Protein AF-A0A528UZG1-F1 (afdb_monomer_lite)

Secondary structure (DSSP, 8-state):
---SS--PPP-STTTHHHHHHHHHH-GGGGGT-------------TTSS-EEEEPTT-TT-EEEE--TTHHHHHHHH-

Structure (mmCIF, N/CA/C/O backbone):
data_AF-A0A528UZG1-F1
#
_entry.id   AF-A0A528UZG1-F1
#
loop_
_atom_site.group_PDB
_atom_site.id
_atom_site.type_symbol
_atom_site.label_atom_id
_atom_site.label_alt_id
_atom_site.label_comp_id
_atom_site.label_asym_id
_atom_site.label_entity_id
_atom_site.label_seq_id
_atom_site.pdbx_PDB_ins_code
_atom_site.Cartn_x
_atom_site.Cartn_y
_atom_site.Cartn_z
_atom_site.occupancy
_atom_site.B_iso_or_equiv
_atom_site.auth_seq_id
_atom_site.auth_comp_id
_atom_site.auth_asym_id
_atom_site.auth_atom_id
_atom_site.pdbx_PDB_model_num
ATOM 1 N N . TRP A 1 1 ? -13.220 13.344 -14.546 1.00 53.28 1 TRP A N 1
ATOM 2 C CA . TRP A 1 1 ? -13.150 12.317 -13.488 1.00 53.28 1 TRP A CA 1
ATOM 3 C C . TRP A 1 1 ? -13.136 13.086 -12.177 1.00 53.28 1 TRP A C 1
ATOM 5 O O . TRP A 1 1 ? -12.356 14.026 -12.106 1.00 53.28 1 TRP A O 1
ATOM 15 N N . ASN A 1 2 ? -14.034 12.793 -11.230 1.00 74.12 2 ASN A N 1
ATOM 16 C CA . ASN A 1 2 ? -14.225 13.629 -10.025 1.00 74.12 2 ASN A CA 1
ATOM 17 C C . ASN A 1 2 ? -13.611 13.018 -8.754 1.00 74.12 2 ASN A C 1
ATOM 19 O O . ASN A 1 2 ? -13.475 13.709 -7.754 1.00 74.12 2 ASN A O 1
ATOM 23 N N . PHE A 1 3 ? -13.180 11.757 -8.823 1.00 79.38 3 PHE A N 1
ATOM 24 C CA . PHE A 1 3 ? -12.579 11.047 -7.703 1.00 79.38 3 PHE A CA 1
ATOM 25 C C . PHE A 1 3 ? -11.090 11.402 -7.577 1.00 79.38 3 PHE A C 1
ATOM 27 O O . PHE A 1 3 ? -10.306 11.139 -8.488 1.00 79.38 3 PHE A O 1
ATOM 34 N N . GLY A 1 4 ? -10.696 12.022 -6.463 1.00 78.88 4 GLY A N 1
ATOM 35 C CA . GLY A 1 4 ? -9.300 12.425 -6.222 1.00 78.88 4 GLY A CA 1
ATOM 36 C C . GLY A 1 4 ? -8.947 12.634 -4.750 1.00 78.88 4 GLY A C 1
ATOM 37 O O . GLY A 1 4 ? -7.898 12.182 -4.303 1.00 78.88 4 GLY A O 1
ATOM 38 N N . HIS A 1 5 ? -9.849 13.250 -3.982 1.00 83.69 5 HIS A N 1
ATOM 39 C CA . HIS A 1 5 ? -9.732 13.406 -2.522 1.00 83.69 5 HIS A CA 1
ATOM 40 C C . HIS A 1 5 ? -10.873 12.712 -1.760 1.00 83.69 5 HIS A C 1
ATOM 42 O O . HIS A 1 5 ? -11.095 12.976 -0.581 1.00 83.69 5 HIS A O 1
ATOM 48 N N . GLU A 1 6 ? -11.614 11.848 -2.447 1.00 91.94 6 GLU A N 1
ATOM 49 C CA . GLU A 1 6 ? -12.788 11.154 -1.926 1.00 91.94 6 GLU A CA 1
ATOM 50 C C . GLU A 1 6 ? -12.393 9.776 -1.372 1.00 91.94 6 GLU A C 1
ATOM 52 O O . GLU A 1 6 ? -11.395 9.179 -1.783 1.00 91.94 6 GLU A O 1
ATOM 57 N N . LEU A 1 7 ? -13.187 9.268 -0.431 1.00 94.44 7 LEU A N 1
ATOM 58 C CA . LEU A 1 7 ? -13.099 7.896 0.063 1.00 94.44 7 LEU A CA 1
ATOM 59 C C . LEU A 1 7 ? -14.293 7.099 -0.456 1.00 94.44 7 LEU A C 1
ATOM 61 O O . LEU A 1 7 ? -15.319 7.662 -0.830 1.00 94.44 7 LEU A O 1
ATOM 65 N N . LEU A 1 8 ? -14.147 5.780 -0.475 1.00 93.69 8 LEU A N 1
ATOM 66 C CA . LEU A 1 8 ? -15.266 4.877 -0.693 1.00 93.69 8 LEU A CA 1
ATOM 67 C C . LEU A 1 8 ? -16.145 4.848 0.563 1.00 93.69 8 LEU A C 1
ATOM 69 O O . LEU A 1 8 ? -15.666 5.091 1.675 1.00 93.69 8 LEU A O 1
ATOM 73 N N . GLU A 1 9 ? -17.414 4.488 0.390 1.00 94.88 9 GLU A N 1
ATOM 74 C CA . GLU A 1 9 ? -18.316 4.284 1.522 1.00 94.88 9 GLU A CA 1
ATOM 75 C C . GLU A 1 9 ? -17.759 3.209 2.476 1.00 94.88 9 GLU A C 1
ATOM 77 O O . GLU A 1 9 ? -17.270 2.167 2.018 1.00 94.88 9 GLU A O 1
ATOM 82 N N . PRO A 1 10 ? -17.783 3.437 3.800 1.00 95.19 10 PRO A N 1
ATOM 83 C CA . PRO A 1 10 ? -17.414 2.424 4.778 1.00 95.19 10 PRO A CA 1
ATOM 84 C C . PRO A 1 10 ? -18.269 1.157 4.659 1.00 95.19 10 PRO A C 1
ATOM 86 O O . PRO A 1 10 ? -19.486 1.225 4.536 1.00 95.19 10 PRO A O 1
ATOM 89 N N . ASP A 1 11 ? -17.628 -0.004 4.781 1.00 95.50 11 ASP A N 1
ATOM 90 C CA . ASP A 1 11 ? -18.286 -1.314 4.796 1.00 95.50 11 ASP A CA 1
ATOM 91 C C . ASP A 1 11 ? -17.716 -2.136 5.958 1.00 95.50 11 ASP A C 1
ATOM 93 O O . ASP A 1 11 ? -16.700 -2.828 5.826 1.00 95.50 11 ASP A O 1
ATOM 97 N N . ILE A 1 12 ? -18.311 -1.947 7.141 1.00 95.62 12 ILE A N 1
ATOM 98 C CA . ILE A 1 12 ? -17.840 -2.561 8.388 1.00 95.62 12 ILE A CA 1
ATOM 99 C C . ILE A 1 12 ? -18.145 -4.056 8.437 1.00 95.62 12 ILE A C 1
ATOM 101 O O . ILE A 1 12 ? -17.307 -4.830 8.900 1.00 95.62 12 ILE A O 1
ATOM 105 N N . ASP A 1 13 ? -19.300 -4.469 7.919 1.00 96.69 13 ASP A N 1
ATOM 106 C CA . ASP A 1 13 ? -19.755 -5.857 7.978 1.00 96.69 13 ASP A CA 1
ATOM 107 C C . ASP A 1 13 ? -18.791 -6.777 7.222 1.00 96.69 13 ASP A C 1
ATOM 109 O O . ASP A 1 13 ? -18.447 -7.859 7.703 1.00 96.69 13 ASP A O 1
ATOM 113 N N . ARG A 1 14 ? -18.240 -6.303 6.097 1.00 96.81 14 ARG A N 1
ATOM 114 C CA . ARG A 1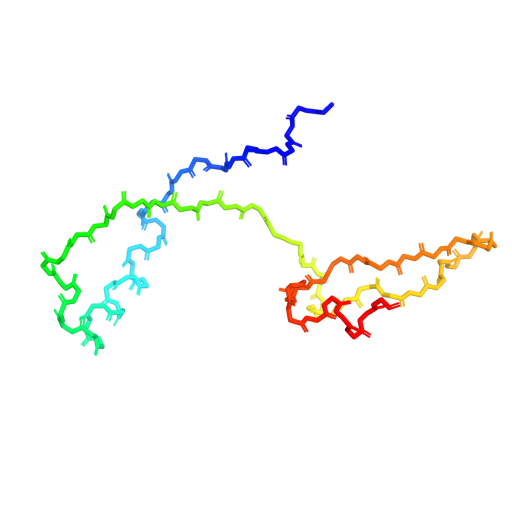 14 ? -17.215 -7.024 5.330 1.00 96.81 14 ARG A CA 1
ATOM 115 C C . ARG A 1 14 ? -15.932 -7.303 6.117 1.00 96.81 14 ARG A C 1
ATOM 117 O O . ARG A 1 14 ? -15.269 -8.304 5.847 1.00 96.81 14 ARG A O 1
ATOM 124 N N . ILE A 1 15 ? -15.552 -6.436 7.060 1.00 95.94 15 ILE A N 1
ATOM 125 C CA . ILE A 1 15 ? -14.306 -6.567 7.841 1.00 95.94 15 ILE A CA 1
ATOM 126 C C . ILE A 1 15 ? -14.528 -7.026 9.288 1.00 95.94 15 ILE A C 1
ATOM 128 O O . ILE A 1 15 ? -13.547 -7.271 9.995 1.00 95.94 15 ILE A O 1
ATOM 132 N N . ALA A 1 16 ? -15.779 -7.173 9.731 1.00 96.25 16 ALA A N 1
ATOM 133 C CA . ALA A 1 16 ? -16.121 -7.542 11.103 1.00 96.25 16 ALA A CA 1
ATOM 134 C C . ALA A 1 16 ? -15.415 -8.826 11.594 1.00 96.25 16 ALA A C 1
ATOM 136 O O . ALA A 1 16 ? -14.837 -8.782 12.683 1.00 96.25 16 ALA A O 1
ATOM 137 N N . PRO A 1 17 ? -15.303 -9.917 10.801 1.00 97.19 17 PRO A N 1
ATOM 138 C CA . PRO A 1 17 ? -14.581 -11.116 11.240 1.00 97.19 17 PRO A CA 1
ATOM 139 C C . PRO A 1 17 ? -13.098 -10.855 11.547 1.00 97.19 17 PRO A C 1
ATOM 141 O O . PRO A 1 17 ? -12.537 -11.412 12.492 1.00 97.19 17 PRO A O 1
ATOM 144 N N . SER A 1 18 ? -12.453 -9.974 10.778 1.00 96.62 18 SER A N 1
ATOM 145 C CA . SER A 1 18 ? -11.060 -9.571 11.004 1.00 96.62 18 SER A CA 1
ATOM 146 C C . SER A 1 18 ? -10.920 -8.699 12.255 1.00 96.62 18 SER A C 1
ATOM 148 O O . SER A 1 18 ? -9.956 -8.850 13.008 1.00 96.62 18 SER A O 1
ATOM 150 N N . LEU A 1 19 ? -11.892 -7.816 12.512 1.00 95.69 19 LEU A N 1
ATOM 151 C CA . LEU A 1 19 ? -11.931 -6.998 13.727 1.00 95.69 19 LEU A CA 1
ATOM 152 C C . LEU A 1 19 ? -12.086 -7.864 14.982 1.00 95.69 19 LEU A C 1
ATOM 154 O O . LEU A 1 19 ? -11.362 -7.656 15.953 1.00 95.69 19 LEU A O 1
ATOM 158 N N . GLU A 1 20 ? -12.943 -8.887 14.950 1.00 95.56 20 GLU A N 1
ATOM 159 C CA . GLU A 1 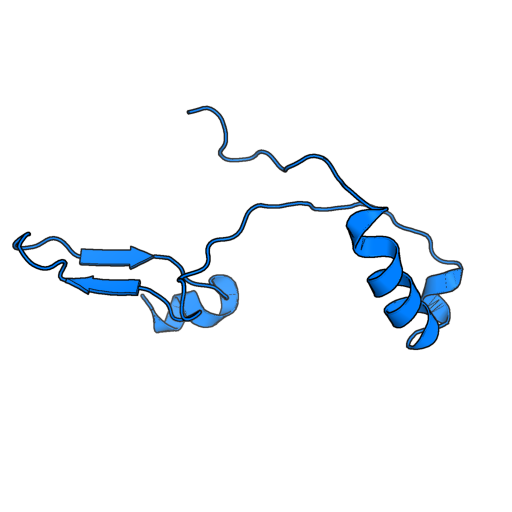20 ? -13.099 -9.836 16.059 1.00 95.56 20 GLU A CA 1
ATOM 160 C C . GLU A 1 20 ? -11.791 -10.558 16.399 1.00 95.56 20 GLU A C 1
ATOM 162 O O . GLU A 1 20 ? -11.457 -10.729 17.574 1.00 95.56 20 GLU A O 1
ATOM 167 N N . VAL A 1 21 ? -11.015 -10.960 15.383 1.00 96.88 21 VAL A N 1
ATOM 168 C CA . VAL A 1 21 ? -9.674 -11.528 15.590 1.00 96.88 21 VAL A CA 1
ATOM 169 C C . VAL A 1 21 ? -8.782 -10.517 16.309 1.00 96.88 21 VAL A C 1
ATOM 171 O O . VAL A 1 21 ? -8.134 -10.878 17.294 1.00 96.88 21 VAL A O 1
ATOM 174 N N . GLY A 1 22 ? -8.770 -9.257 15.865 1.00 95.81 22 GLY A N 1
ATOM 175 C CA . GLY A 1 22 ? -8.004 -8.182 16.498 1.00 95.81 22 GLY A CA 1
ATOM 176 C C . GLY A 1 22 ? -8.399 -7.946 17.959 1.00 95.81 22 GLY A C 1
ATOM 177 O O . GLY A 1 22 ? -7.529 -7.864 18.823 1.00 95.81 22 GLY A O 1
ATOM 178 N N . PHE A 1 23 ? -9.696 -7.923 18.265 1.00 95.88 23 PHE A N 1
ATOM 179 C CA . PHE A 1 23 ? -10.204 -7.729 19.626 1.00 95.88 23 PHE A CA 1
ATOM 180 C C . PHE A 1 23 ? -9.887 -8.895 20.563 1.00 95.88 23 PHE A C 1
ATOM 182 O O . PHE A 1 23 ? -9.669 -8.675 21.753 1.00 95.88 23 PHE A O 1
ATOM 189 N N . ARG A 1 24 ? -9.830 -10.133 20.054 1.00 96.62 24 ARG A N 1
ATOM 190 C CA . ARG A 1 24 ? -9.350 -11.282 20.840 1.00 96.62 24 ARG A CA 1
ATOM 191 C C . ARG A 1 24 ? -7.859 -11.177 21.161 1.00 96.62 24 ARG A C 1
ATOM 193 O O . ARG A 1 24 ? -7.463 -11.532 22.265 1.00 96.62 24 ARG A O 1
ATOM 200 N N . HIS A 1 25 ? -7.048 -10.687 20.221 1.00 97.31 25 HIS A N 1
ATOM 201 C CA . HIS A 1 25 ? -5.610 -10.482 20.441 1.00 97.31 25 HIS A CA 1
ATOM 202 C C . HIS A 1 25 ? -5.324 -9.304 21.377 1.00 97.31 25 HIS A C 1
ATOM 204 O O . HIS A 1 25 ? -4.393 -9.367 22.178 1.00 97.31 25 HIS A O 1
ATOM 210 N N . PHE A 1 26 ? -6.135 -8.248 21.305 1.00 96.44 26 PHE A N 1
ATOM 211 C CA . PHE A 1 26 ? -5.969 -7.023 22.082 1.00 96.44 26 PHE A CA 1
ATOM 212 C C . PHE A 1 26 ? -7.269 -6.674 22.829 1.00 96.44 26 PHE A C 1
ATOM 214 O O . PHE A 1 26 ? -8.031 -5.814 22.375 1.00 96.44 26 PHE A O 1
ATOM 221 N N . PRO A 1 27 ? -7.525 -7.295 24.000 1.00 94.69 27 PRO A N 1
ATOM 222 C CA . PRO A 1 27 ? -8.790 -7.146 24.728 1.00 94.69 27 PRO A CA 1
ATOM 223 C C . PRO A 1 27 ? -9.153 -5.705 25.099 1.00 94.69 27 PRO A C 1
ATOM 225 O O . PRO A 1 27 ? -10.331 -5.378 25.210 1.00 94.69 27 PRO A O 1
ATOM 228 N N . ALA A 1 28 ? -8.157 -4.823 25.240 1.00 94.81 28 ALA A N 1
ATOM 229 C CA . ALA A 1 28 ? -8.376 -3.401 25.503 1.00 94.81 28 ALA A CA 1
ATOM 230 C C . ALA A 1 28 ? -9.309 -2.739 24.471 1.00 94.81 28 ALA A C 1
ATOM 232 O O . ALA A 1 28 ? -10.080 -1.853 24.829 1.00 94.81 28 ALA A O 1
ATOM 233 N N . PHE A 1 29 ? -9.296 -3.195 23.213 1.00 95.19 29 PHE A N 1
ATOM 234 C CA . PHE A 1 29 ? -10.104 -2.601 22.148 1.00 95.19 29 PHE A CA 1
ATOM 235 C C . PHE A 1 29 ? -11.576 -3.030 22.150 1.00 95.19 29 PHE A C 1
ATOM 237 O O . PHE A 1 29 ? -12.377 -2.373 21.490 1.00 95.19 29 PHE A O 1
ATOM 244 N N . GLN A 1 30 ? -11.967 -4.051 22.922 1.00 93.38 30 GLN A N 1
ATOM 245 C CA . GLN A 1 30 ? -13.361 -4.523 22.979 1.00 93.38 30 GLN A CA 1
ATOM 246 C C . GLN A 1 30 ? -14.349 -3.442 23.439 1.00 93.38 30 GLN A C 1
ATOM 248 O O . GLN A 1 30 ? -15.497 -3.437 23.009 1.00 93.38 30 GLN A O 1
ATOM 253 N N . ASN A 1 31 ? -13.897 -2.515 24.288 1.00 94.00 31 ASN A N 1
ATOM 254 C CA . ASN A 1 31 ? -14.752 -1.498 24.910 1.00 94.00 31 ASN A CA 1
ATOM 255 C C . ASN A 1 31 ? -14.448 -0.067 24.433 1.00 94.00 31 ASN A C 1
ATOM 257 O O . ASN A 1 31 ? -15.092 0.877 24.878 1.00 94.00 31 ASN A O 1
ATOM 261 N N . THR A 1 32 ? -13.459 0.120 23.553 1.00 93.94 32 THR A N 1
ATOM 262 C CA . THR A 1 32 ? -13.024 1.454 23.095 1.00 93.94 32 THR A CA 1
ATOM 263 C C . THR A 1 32 ? -13.922 2.032 21.995 1.00 93.94 32 THR A C 1
ATOM 265 O O . THR A 1 32 ? -14.027 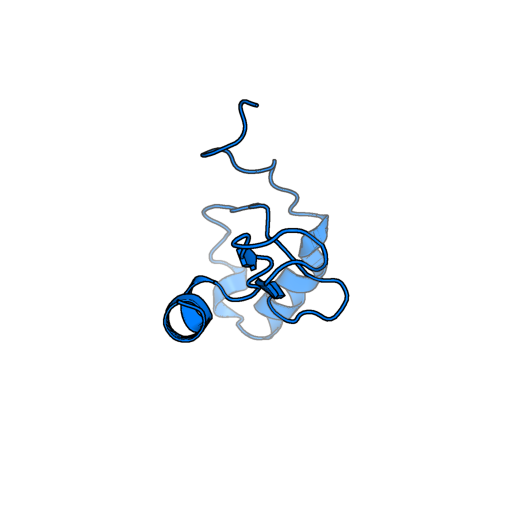3.252 21.877 1.00 93.94 32 THR A O 1
ATOM 268 N N . GLY A 1 33 ? -14.584 1.179 21.207 1.00 92.31 33 GL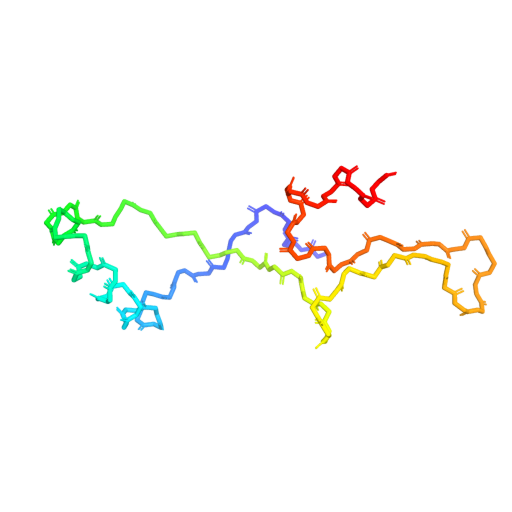Y A N 1
ATOM 269 C CA . GLY A 1 33 ? -15.375 1.596 20.045 1.00 92.31 33 GLY A CA 1
ATOM 270 C C . GLY A 1 33 ? -14.525 2.037 18.842 1.00 92.31 33 GLY A C 1
ATOM 271 O O . GLY A 1 33 ? -13.296 2.083 18.901 1.00 92.31 33 GLY A O 1
ATOM 272 N N . ILE A 1 34 ? -15.187 2.350 17.721 1.00 94.88 34 ILE A N 1
ATOM 273 C CA . ILE A 1 34 ? -14.552 2.774 16.461 1.00 94.88 34 ILE A CA 1
ATOM 274 C C . ILE A 1 34 ? -14.828 4.261 16.242 1.00 94.88 34 ILE A C 1
ATOM 276 O O . ILE A 1 34 ? -15.978 4.671 16.122 1.00 94.88 34 ILE A O 1
ATOM 280 N N . LYS A 1 35 ? -13.768 5.074 16.160 1.00 96.12 35 LYS A N 1
ATOM 281 C CA . LYS A 1 35 ? -13.892 6.522 15.926 1.00 96.12 35 LYS A CA 1
ATOM 282 C C . LYS A 1 35 ? -14.221 6.861 14.471 1.00 96.12 35 LYS A C 1
ATOM 284 O O . LYS A 1 35 ? -14.991 7.778 14.216 1.00 96.12 35 LYS A O 1
ATOM 289 N N . GLN A 1 36 ? -13.575 6.179 13.529 1.00 95.25 36 GLN A N 1
ATOM 290 C CA . GLN A 1 36 ? -13.651 6.491 12.104 1.00 95.25 36 GLN A CA 1
ATOM 291 C C . GLN A 1 36 ? -13.255 5.265 11.283 1.00 95.25 36 GLN A C 1
ATOM 293 O O . GLN A 1 36 ? -12.375 4.508 11.691 1.00 95.25 36 GLN A O 1
ATOM 298 N N . ILE A 1 37 ? -13.872 5.103 10.114 1.00 95.75 37 ILE A N 1
ATOM 299 C CA . ILE A 1 37 ? -13.514 4.077 9.133 1.00 95.75 37 ILE A CA 1
ATOM 300 C C . ILE A 1 37 ? -12.992 4.786 7.885 1.00 95.75 37 ILE A C 1
ATOM 302 O O . ILE A 1 37 ? -13.663 5.660 7.342 1.00 95.75 37 ILE A O 1
ATOM 306 N N . ILE A 1 38 ? -11.787 4.422 7.446 1.00 95.00 38 ILE A N 1
ATOM 307 C CA . ILE A 1 38 ? -11.171 4.923 6.215 1.00 95.00 38 ILE A CA 1
ATOM 308 C C . ILE A 1 38 ? -11.184 3.799 5.187 1.00 95.00 38 ILE A C 1
ATOM 310 O O . ILE A 1 38 ? -10.432 2.836 5.318 1.00 95.00 38 ILE A O 1
ATOM 314 N N . ASN A 1 39 ? -12.034 3.926 4.170 1.00 95.25 39 ASN A N 1
ATOM 315 C CA . ASN A 1 39 ? -12.083 2.998 3.045 1.00 95.25 39 ASN A CA 1
ATOM 316 C C . ASN A 1 39 ? -11.523 3.688 1.793 1.00 95.25 39 ASN A C 1
ATOM 318 O O . ASN A 1 39 ? -12.231 4.408 1.095 1.00 95.25 39 ASN A O 1
ATOM 322 N N . GLY A 1 40 ? -10.221 3.538 1.556 1.00 93.19 40 GLY A N 1
ATOM 323 C CA . GLY A 1 40 ? -9.528 4.150 0.420 1.00 93.19 40 GLY A CA 1
ATOM 324 C C . GLY A 1 40 ? -9.167 3.119 -0.652 1.00 93.19 40 GLY A C 1
ATOM 325 O O . GLY A 1 40 ? -8.826 1.985 -0.306 1.00 93.19 40 GLY A O 1
ATOM 326 N N . PRO A 1 41 ? -9.204 3.480 -1.946 1.00 91.56 41 PRO A N 1
ATOM 327 C CA . PRO A 1 41 ? -8.700 2.612 -2.997 1.00 91.56 41 PRO A CA 1
ATOM 328 C C . PRO A 1 41 ? -7.177 2.525 -2.952 1.00 91.56 41 PRO A C 1
ATOM 330 O O . PRO A 1 41 ? -6.481 3.437 -2.501 1.00 91.56 41 PRO A O 1
ATOM 333 N N . PHE A 1 42 ? -6.665 1.416 -3.468 1.00 90.75 42 PHE A N 1
ATOM 334 C CA . PHE A 1 42 ? -5.246 1.123 -3.454 1.00 90.75 42 PHE A CA 1
ATOM 335 C C . PHE A 1 42 ? -4.859 0.276 -4.673 1.00 90.75 42 PHE A C 1
ATOM 337 O O . PHE A 1 42 ? -5.648 -0.556 -5.122 1.00 90.75 42 PHE A O 1
ATOM 344 N N . THR A 1 43 ? -3.675 0.502 -5.246 1.00 91.38 43 THR A N 1
ATOM 345 C CA . THR A 1 43 ? -3.268 -0.131 -6.512 1.00 91.38 43 THR A CA 1
ATOM 346 C C . THR A 1 43 ? -2.440 -1.389 -6.290 1.00 91.38 43 THR A C 1
ATOM 348 O O . THR A 1 43 ? -1.460 -1.351 -5.550 1.00 91.38 43 THR A O 1
ATOM 351 N N . PHE A 1 44 ? -2.783 -2.459 -7.006 1.00 89.69 44 PHE A N 1
ATOM 352 C CA . PHE A 1 44 ? -2.078 -3.739 -6.984 1.00 89.69 44 PHE A CA 1
ATOM 353 C C . PHE A 1 44 ? -1.732 -4.170 -8.408 1.00 89.69 44 PHE A C 1
ATOM 355 O O . PHE A 1 44 ? -2.587 -4.122 -9.296 1.00 89.69 44 PHE A O 1
ATOM 362 N N . ALA A 1 45 ? -0.496 -4.618 -8.617 1.00 92.75 45 ALA A N 1
ATOM 363 C CA . ALA A 1 45 ? -0.157 -5.419 -9.786 1.00 92.75 45 ALA A CA 1
ATOM 364 C C . ALA A 1 45 ? -0.592 -6.882 -9.565 1.00 92.75 45 ALA A C 1
ATOM 366 O O . ALA A 1 45 ? -0.678 -7.317 -8.413 1.00 92.75 45 ALA A O 1
ATOM 367 N N . PRO A 1 46 ? -0.836 -7.668 -10.632 1.00 92.88 46 PRO A N 1
ATOM 368 C CA . PRO A 1 46 ? -1.249 -9.069 -10.506 1.00 92.88 46 PRO A CA 1
ATOM 369 C C . PRO A 1 46 ? -0.279 -9.961 -9.717 1.00 92.88 46 PRO A C 1
ATOM 371 O O . PRO A 1 46 ? -0.707 -10.946 -9.125 1.00 92.88 46 PRO A O 1
ATOM 374 N N . ASP A 1 47 ? 1.011 -9.625 -9.706 1.00 93.19 47 ASP A N 1
ATOM 375 C CA . ASP A 1 47 ? 2.064 -10.332 -8.969 1.00 93.19 47 ASP A CA 1
ATOM 376 C C . ASP A 1 47 ? 2.461 -9.630 -7.654 1.00 93.19 47 ASP A C 1
ATOM 378 O O . ASP A 1 47 ? 3.344 -10.103 -6.942 1.00 93.19 47 ASP A O 1
ATOM 382 N N . GLY A 1 48 ? 1.820 -8.502 -7.329 1.00 89.19 48 GLY A N 1
ATOM 383 C CA . GLY A 1 48 ? 2.097 -7.693 -6.142 1.00 89.19 48 GLY A CA 1
ATOM 384 C C . GLY A 1 48 ? 3.353 -6.816 -6.216 1.00 89.19 48 GLY A C 1
ATOM 385 O O . GLY A 1 48 ? 3.583 -6.035 -5.290 1.00 89.19 48 GLY A O 1
ATOM 386 N N . ASN A 1 49 ? 4.148 -6.893 -7.288 1.00 90.69 49 ASN A N 1
ATOM 387 C CA . ASN A 1 49 ? 5.351 -6.074 -7.445 1.00 90.69 49 ASN A CA 1
ATOM 388 C C . ASN A 1 49 ? 5.025 -4.707 -8.072 1.00 90.69 49 ASN A C 1
ATOM 390 O O . ASN A 1 49 ? 4.080 -4.589 -8.853 1.00 90.69 49 ASN A O 1
ATOM 394 N N . PRO A 1 50 ? 5.806 -3.651 -7.780 1.00 91.69 50 PRO A N 1
ATOM 395 C CA . PRO A 1 50 ? 5.652 -2.382 -8.478 1.00 91.69 50 PRO A CA 1
ATOM 396 C C . PRO A 1 50 ? 6.023 -2.529 -9.960 1.00 91.69 50 PRO A C 1
ATOM 398 O O . PRO A 1 50 ? 6.966 -3.232 -10.324 1.00 91.69 50 PRO A O 1
ATOM 401 N N . LEU A 1 51 ? 5.309 -1.809 -10.820 1.00 93.75 51 LEU A N 1
ATOM 402 C CA . LEU A 1 51 ? 5.598 -1.727 -12.247 1.00 93.75 51 LEU A CA 1
ATOM 403 C C . LEU A 1 51 ? 6.518 -0.532 -12.489 1.00 93.75 51 LEU A C 1
ATOM 405 O O . LEU A 1 51 ? 6.065 0.616 -12.511 1.00 93.75 51 LEU A O 1
ATOM 409 N N . VAL A 1 52 ? 7.811 -0.811 -12.653 1.00 95.25 52 VAL A N 1
ATOM 410 C CA . VAL A 1 52 ? 8.850 0.212 -12.815 1.00 95.25 52 VAL A CA 1
ATOM 411 C C . VAL A 1 52 ? 9.676 -0.077 -14.061 1.00 95.25 52 VAL A C 1
ATOM 413 O O . VAL A 1 52 ? 10.227 -1.168 -14.200 1.00 95.25 52 VAL A O 1
ATOM 416 N N . GLY A 1 53 ? 9.782 0.899 -14.963 1.00 96.06 53 GLY A N 1
ATOM 417 C CA . GLY A 1 53 ? 10.669 0.802 -16.124 1.00 96.06 53 GLY A CA 1
ATOM 418 C C . GLY A 1 53 ? 10.095 1.347 -17.434 1.00 96.06 53 GLY A C 1
ATOM 419 O O . GLY A 1 53 ? 9.030 1.973 -17.444 1.00 96.06 53 GLY A O 1
ATOM 420 N N . PRO A 1 54 ? 10.812 1.129 -18.553 1.00 97.25 54 PRO A N 1
ATOM 421 C CA . PRO A 1 54 ? 10.400 1.599 -19.866 1.00 97.25 54 PRO A CA 1
ATOM 422 C C . PRO A 1 54 ? 9.280 0.725 -20.432 1.00 97.25 54 PRO A C 1
ATOM 424 O O . PRO A 1 54 ? 9.303 -0.504 -20.321 1.00 97.25 54 PRO A O 1
ATOM 427 N N . VAL A 1 55 ? 8.318 1.346 -21.111 1.00 97.38 55 VAL A N 1
ATOM 428 C CA . VAL A 1 55 ? 7.231 0.604 -21.757 1.00 97.38 55 VAL A CA 1
ATOM 429 C C . VAL A 1 55 ? 7.649 0.162 -23.153 1.00 97.38 55 VAL A C 1
ATOM 431 O O . VAL A 1 55 ? 8.064 0.955 -24.002 1.00 97.38 55 VAL A O 1
ATOM 434 N N . ARG A 1 56 ? 7.504 -1.139 -23.414 1.00 97.19 56 ARG A N 1
ATOM 435 C CA . ARG A 1 56 ? 7.817 -1.738 -24.712 1.00 97.19 56 ARG A CA 1
ATOM 436 C C . ARG A 1 56 ? 7.028 -1.050 -25.832 1.00 97.19 56 ARG A C 1
ATOM 438 O O . ARG A 1 56 ? 5.806 -0.988 -25.786 1.00 97.19 56 ARG A O 1
ATOM 445 N N . GLY A 1 57 ? 7.738 -0.601 -26.868 1.00 97.38 57 GLY A N 1
ATOM 446 C CA . GLY A 1 57 ? 7.138 0.030 -28.049 1.00 97.38 57 GLY A CA 1
ATOM 447 C C . GLY A 1 57 ? 6.901 1.538 -27.933 1.00 97.38 57 GLY A C 1
ATOM 448 O O . GLY A 1 57 ? 6.456 2.133 -28.909 1.00 97.38 57 GLY A O 1
ATOM 449 N N . LEU A 1 58 ? 7.233 2.165 -26.797 1.00 97.50 58 LEU A N 1
ATOM 450 C CA . LEU A 1 58 ? 7.079 3.605 -26.576 1.00 97.50 58 LEU A CA 1
ATOM 451 C C . LEU A 1 58 ? 8.425 4.237 -26.171 1.00 97.50 58 LEU A C 1
ATOM 453 O O . LEU A 1 58 ? 8.762 4.278 -24.985 1.00 97.50 58 LEU A O 1
ATOM 457 N N . PRO A 1 59 ? 9.228 4.719 -27.140 1.00 96.56 59 PRO A N 1
ATOM 458 C CA . PRO A 1 59 ? 10.519 5.337 -26.853 1.00 96.56 59 PRO A CA 1
ATOM 459 C C . PRO A 1 59 ? 10.376 6.543 -25.918 1.00 96.56 59 PRO A C 1
ATOM 461 O O . PRO A 1 59 ? 9.577 7.441 -26.169 1.00 96.56 59 PRO A O 1
ATOM 464 N N . GLY A 1 60 ? 11.159 6.560 -24.838 1.00 97.00 60 GLY A N 1
ATOM 465 C CA . GLY A 1 60 ? 11.142 7.642 -23.850 1.00 97.00 60 GLY A CA 1
ATOM 466 C C . GLY A 1 60 ? 9.976 7.601 -22.854 1.00 97.00 60 GLY A C 1
ATOM 467 O O . GLY A 1 60 ? 9.908 8.481 -22.000 1.00 97.00 60 GLY A O 1
ATOM 468 N N . PHE A 1 61 ? 9.091 6.598 -22.910 1.00 97.88 61 PHE A N 1
ATOM 469 C CA . PHE A 1 61 ? 7.978 6.464 -21.967 1.00 97.88 61 PHE A CA 1
ATOM 470 C C . PHE A 1 61 ? 8.302 5.477 -20.837 1.00 97.88 61 PHE A C 1
ATOM 472 O O . PHE A 1 61 ? 8.616 4.309 -21.084 1.00 97.88 61 PHE A O 1
ATOM 479 N N . TRP A 1 62 ? 8.195 5.954 -19.597 1.00 97.19 62 TRP A N 1
ATOM 480 C CA . TRP A 1 62 ? 8.519 5.220 -18.372 1.00 97.19 62 TRP A CA 1
ATOM 481 C C . TRP A 1 62 ? 7.336 5.222 -17.410 1.00 97.19 62 TRP A C 1
ATOM 483 O O . TRP A 1 62 ? 6.559 6.177 -17.374 1.00 97.19 62 TRP A O 1
ATOM 493 N N . VAL A 1 63 ? 7.224 4.165 -16.608 1.00 96.38 63 VAL A N 1
ATOM 494 C CA . VAL A 1 63 ? 6.218 4.049 -15.548 1.00 96.38 63 VAL A CA 1
ATOM 495 C C . VAL A 1 63 ? 6.870 3.744 -14.204 1.00 96.38 63 VAL A C 1
ATOM 497 O O . VAL A 1 63 ? 7.919 3.106 -14.142 1.00 96.38 63 VAL A O 1
ATOM 500 N N . ALA A 1 64 ? 6.212 4.204 -13.143 1.00 95.00 64 ALA A N 1
ATOM 501 C CA . ALA A 1 64 ? 6.464 3.853 -11.750 1.00 95.00 64 ALA A CA 1
ATOM 502 C C . ALA A 1 64 ? 5.100 3.773 -11.041 1.00 95.00 64 ALA A C 1
ATOM 504 O O . ALA A 1 64 ? 4.668 4.712 -10.373 1.00 95.00 64 ALA A O 1
ATOM 505 N N . CYS A 1 65 ? 4.350 2.697 -11.289 1.00 94.19 65 CYS A N 1
ATOM 506 C CA . CYS A 1 65 ? 2.965 2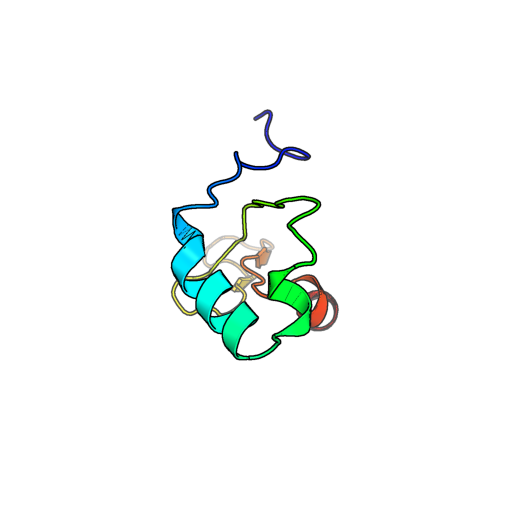.534 -10.830 1.00 94.19 65 CYS A CA 1
ATOM 507 C C . CYS A 1 65 ? 2.743 1.194 -10.114 1.00 94.19 65 CYS A C 1
ATOM 509 O O . CYS A 1 65 ? 3.635 0.353 -10.048 1.00 94.19 65 CYS A O 1
ATOM 511 N N . GLY A 1 66 ? 1.558 1.002 -9.519 1.00 92.00 66 GLY A N 1
ATOM 512 C CA . GLY A 1 66 ? 1.242 -0.231 -8.784 1.00 92.00 66 GLY A CA 1
ATOM 513 C C . GLY A 1 66 ? 2.083 -0.427 -7.517 1.00 92.00 66 GLY A C 1
ATOM 514 O O . GLY A 1 66 ? 2.306 -1.558 -7.099 1.00 92.00 66 GLY A O 1
ATOM 515 N N . VAL A 1 67 ? 2.584 0.660 -6.919 1.00 91.06 67 VAL A N 1
ATOM 516 C CA . VAL A 1 67 ? 3.465 0.599 -5.746 1.00 91.06 67 VAL A CA 1
ATOM 517 C C . VAL A 1 67 ? 2.644 0.289 -4.493 1.00 91.06 67 VAL A C 1
ATOM 519 O O . VAL A 1 67 ? 2.047 1.179 -3.884 1.00 91.06 67 VAL A O 1
ATOM 522 N N . MET A 1 68 ? 2.621 -0.991 -4.112 1.00 85.62 68 MET A N 1
ATOM 523 C CA . MET A 1 68 ? 1.709 -1.509 -3.092 1.00 85.62 68 MET A CA 1
ATOM 524 C C . MET A 1 68 ? 2.041 -1.056 -1.655 1.00 85.62 68 MET A C 1
ATOM 526 O O . MET A 1 68 ? 1.222 -1.118 -0.747 1.00 85.62 68 MET A O 1
ATOM 530 N N . ALA A 1 69 ? 3.250 -0.585 -1.396 1.00 81.88 69 ALA A N 1
ATOM 531 C CA . ALA A 1 69 ? 3.555 0.071 -0.135 1.00 81.88 69 ALA A CA 1
ATOM 532 C C . ALA A 1 69 ? 4.146 1.443 -0.426 1.00 81.88 69 ALA A C 1
ATOM 534 O O . ALA A 1 69 ? 5.237 1.752 0.027 1.00 81.88 69 ALA A O 1
ATOM 535 N N . GLY A 1 70 ? 3.437 2.262 -1.213 1.00 81.88 70 GLY A N 1
ATOM 536 C CA . GLY A 1 70 ? 3.926 3.551 -1.719 1.00 81.88 70 GLY A CA 1
ATOM 537 C C . GLY A 1 70 ? 4.616 4.438 -0.679 1.00 81.88 70 GLY A C 1
ATOM 538 O O . GLY A 1 70 ? 5.630 5.050 -0.993 1.00 81.88 70 GLY A O 1
ATOM 539 N N . PHE A 1 71 ? 4.152 4.443 0.574 1.00 85.12 71 PHE A N 1
ATOM 540 C CA . PHE A 1 71 ? 4.813 5.192 1.646 1.00 85.12 71 PHE A CA 1
ATOM 541 C C . PHE A 1 71 ? 6.205 4.642 2.006 1.00 85.12 71 PHE A C 1
ATOM 543 O O . PHE A 1 71 ? 7.144 5.413 2.167 1.00 85.12 71 PHE A O 1
ATOM 550 N N . SER A 1 72 ? 6.367 3.320 2.113 1.00 86.88 72 SER A N 1
ATOM 551 C CA . SER A 1 72 ? 7.650 2.699 2.474 1.00 86.88 72 SER A CA 1
ATOM 552 C C . SER A 1 72 ? 8.545 2.399 1.268 1.00 86.88 72 SER A C 1
ATOM 554 O O . SER A 1 72 ? 9.763 2.428 1.386 1.00 86.88 72 SER A O 1
ATOM 556 N N . GLN A 1 73 ? 7.958 2.090 0.112 1.00 85.94 73 GLN A N 1
ATOM 557 C CA . GLN A 1 73 ? 8.653 1.736 -1.128 1.00 85.94 73 GLN A CA 1
ATOM 558 C C . GLN A 1 73 ? 8.916 2.945 -2.026 1.00 85.94 73 GLN A C 1
ATOM 560 O O . GLN A 1 73 ? 9.797 2.868 -2.876 1.00 85.94 73 GLN A O 1
ATOM 565 N N . GLY A 1 74 ? 8.193 4.055 -1.854 1.00 86.44 74 GLY A N 1
ATOM 566 C CA . GLY A 1 74 ? 8.280 5.212 -2.748 1.00 86.44 74 GLY A CA 1
ATOM 567 C C . GLY A 1 74 ? 9.694 5.770 -2.872 1.00 86.44 74 GLY A C 1
ATOM 568 O O . GLY A 1 74 ? 10.139 6.043 -3.980 1.00 86.44 74 GLY A O 1
ATOM 569 N N . GLY A 1 75 ? 10.435 5.841 -1.761 1.00 88.44 75 GLY A N 1
ATOM 570 C CA . GLY A 1 75 ? 11.829 6.294 -1.774 1.00 88.44 75 GLY A CA 1
ATOM 571 C C . GLY A 1 75 ? 12.814 5.330 -2.444 1.00 88.44 75 GLY A C 1
ATOM 572 O O . GLY A 1 75 ? 13.887 5.761 -2.831 1.00 88.44 75 GLY A O 1
ATOM 573 N N . GLY A 1 76 ? 12.481 4.041 -2.570 1.00 87.69 76 GLY A N 1
ATOM 574 C CA . GLY A 1 76 ? 13.307 3.077 -3.306 1.00 87.69 76 GLY A CA 1
ATOM 575 C C . GLY A 1 76 ? 12.936 2.956 -4.786 1.00 87.69 76 GLY A C 1
ATOM 576 O O . GLY A 1 76 ? 13.732 2.452 -5.571 1.00 87.69 76 GLY A O 1
ATOM 577 N N . VAL A 1 77 ? 11.720 3.371 -5.156 1.00 88.69 77 VAL A N 1
ATOM 578 C CA . VAL A 1 77 ? 11.222 3.360 -6.540 1.00 88.69 77 VAL A CA 1
ATOM 579 C C . VAL A 1 77 ? 11.604 4.636 -7.297 1.00 88.69 77 VAL A C 1
ATOM 581 O O . VAL A 1 77 ? 11.831 4.556 -8.504 1.00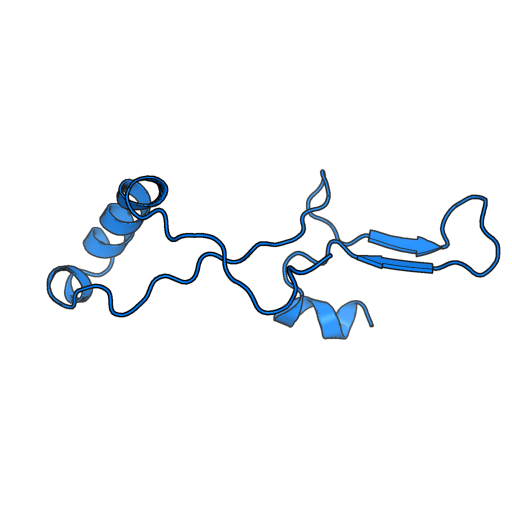 88.69 77 VAL A O 1
ATOM 584 N N . GLY A 1 78 ? 11.615 5.788 -6.616 1.00 84.94 78 GLY A N 1
ATOM 585 C CA . GLY A 1 78 ? 11.978 7.093 -7.188 1.00 84.94 78 GLY A CA 1
ATOM 586 C C . GLY A 1 78 ? 13.480 7.294 -7.312 1.00 84.94 78 GLY A C 1
ATOM 587 O O . GLY A 1 78 ? 13.880 7.927 -8.313 1.00 84.94 78 GLY A O 1
#

Sequence (78 aa):
WNFGHELLEPDIDRIAPSLEVGFRHFPAFQNTGIKQIINGPFTFAPDGNPLVGPVRGLPGFWVACGVMAGFSQGGGVG

Radius of gyration: 18.35 Å; chains: 1; bounding box: 33×25×54 Å

Foldseek 3Di:
DPDDPDFDDDDCVVCVVVVVVVCVVPVVVPPVDDDDDGHHDAAADPVRDWQWAADPPDPPDIDGDRNRPCVVCVVVRD

pLDDT: mean 92.18, std 6.66, range [53.28, 97.88]